Protein AF-A0AA42VK50-F1 (afdb_monomer_lite)

Foldseek 3Di:
DVVVVVVVVVVVVVVVVVVVVVVVVVVVVVVVVVVVLVVLVVQLVVLVVQLVPDDDPVSNVVSVVSNVVSVVVVPDPCPPVVVCVVVVVPDPPPDDDD

Radius of gyration: 26.11 Å; chains: 1; bounding box: 56×56×65 Å

Sequence (98 aa):
MLGLLVCEATDVENSASVRRERVGKAHLDLFNELQAEDRRVAEVFAAAHASLAARDLADQIAADDRLRAALAACAPTDTDHNREAVDGLCVEENDDAR

pLDDT: mean 81.11, std 17.67, range [44.22, 97.88]

Secondary structure (DSSP, 8-state):
-HHHHHHHHHHHHHHHHHHHHHHHHHHHHHHHHHHHHHHHHHHHHHHHHHHHH--SHHHHHHHHHHHHHHHHHTS-S-TTHHHHHHHTT---------

Structure (mmCIF, N/CA/C/O backbone):
data_AF-A0AA42VK50-F1
#
_entry.id   AF-A0AA42VK50-F1
#
loop_
_atom_site.group_PDB
_atom_site.id
_atom_site.type_symbol
_atom_site.label_atom_id
_atom_site.label_alt_id
_atom_site.label_comp_id
_atom_site.label_asym_id
_atom_site.label_entity_id
_atom_site.label_seq_id
_atom_site.pdbx_PDB_ins_code
_atom_site.Cartn_x
_atom_site.Cartn_y
_atom_site.Cartn_z
_atom_site.occupancy
_atom_site.B_iso_or_equiv
_atom_site.auth_seq_id
_atom_site.auth_comp_id
_atom_site.auth_asym_id
_atom_site.auth_atom_id
_atom_site.pdbx_PDB_model_num
ATOM 1 N N . MET A 1 1 ? 39.488 -8.128 -43.546 1.00 61.91 1 MET A N 1
ATOM 2 C CA . MET A 1 1 ? 38.068 -7.708 -43.557 1.00 61.91 1 MET A CA 1
ATOM 3 C C . MET A 1 1 ? 37.183 -8.509 -42.605 1.00 61.91 1 MET A C 1
ATOM 5 O O . MET A 1 1 ? 36.324 -7.894 -42.002 1.00 61.91 1 MET A O 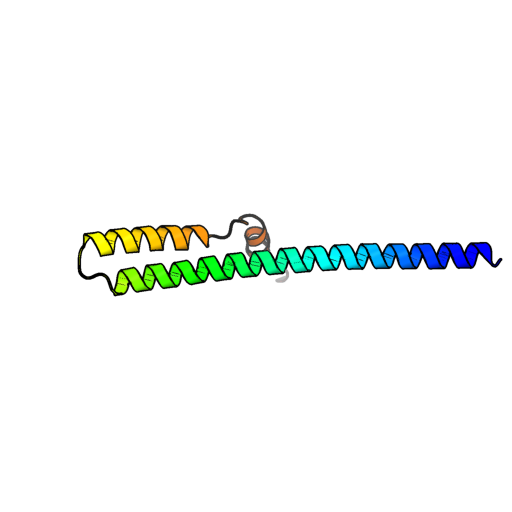1
ATOM 9 N N . LEU A 1 2 ? 37.388 -9.819 -42.401 1.00 66.19 2 LEU A N 1
ATOM 10 C CA . LEU A 1 2 ? 36.537 -10.619 -41.498 1.00 66.19 2 LEU A CA 1
ATOM 11 C C . LEU A 1 2 ? 36.611 -10.206 -40.010 1.00 66.19 2 LEU A C 1
ATOM 13 O O . LEU A 1 2 ? 35.602 -10.259 -39.324 1.00 66.19 2 LEU A O 1
ATOM 17 N N . GLY A 1 3 ? 37.769 -9.747 -39.518 1.00 63.41 3 GLY A N 1
ATOM 18 C CA . GLY A 1 3 ? 37.935 -9.360 -38.107 1.00 63.41 3 GLY A CA 1
ATOM 19 C C . GLY A 1 3 ? 37.167 -8.101 -37.681 1.00 63.41 3 GLY A C 1
ATOM 20 O O . GLY A 1 3 ? 36.667 -8.057 -36.568 1.00 63.41 3 GLY A O 1
ATOM 21 N N . LEU A 1 4 ? 37.015 -7.111 -38.568 1.00 67.75 4 LEU A N 1
ATOM 22 C CA . LEU A 1 4 ? 36.248 -5.889 -38.272 1.00 67.75 4 LEU A CA 1
ATOM 23 C C . LEU A 1 4 ? 34.744 -6.180 -38.178 1.00 67.75 4 LEU A C 1
ATOM 25 O O . LEU A 1 4 ? 34.084 -5.705 -37.263 1.00 67.75 4 LEU A O 1
ATOM 29 N N . LEU A 1 5 ? 34.237 -7.045 -39.061 1.00 63.78 5 LEU A N 1
ATOM 30 C CA . LEU A 1 5 ? 32.826 -7.433 -39.096 1.00 63.78 5 LEU A CA 1
ATOM 31 C C . LEU A 1 5 ? 32.398 -8.215 -37.837 1.00 63.78 5 LEU A C 1
ATOM 33 O O . LEU A 1 5 ? 31.262 -8.098 -37.388 1.00 63.78 5 LEU A O 1
ATOM 37 N N . VAL A 1 6 ? 33.311 -9.007 -37.258 1.00 66.38 6 VAL A N 1
ATOM 38 C CA . VAL A 1 6 ? 33.069 -9.745 -36.006 1.00 66.38 6 VAL A CA 1
ATOM 39 C C . VAL A 1 6 ? 33.068 -8.804 -34.800 1.00 66.38 6 VAL A C 1
ATOM 41 O O . VAL A 1 6 ? 32.182 -8.927 -33.960 1.00 66.38 6 VAL A O 1
ATOM 44 N N . CYS A 1 7 ? 33.996 -7.841 -34.733 1.00 65.62 7 CYS A N 1
ATOM 45 C CA . CYS A 1 7 ? 34.024 -6.851 -33.651 1.00 65.62 7 CYS A CA 1
ATOM 46 C C . CYS A 1 7 ? 32.746 -5.995 -33.624 1.00 65.62 7 CYS A C 1
ATOM 48 O O . CYS A 1 7 ? 32.126 -5.843 -32.572 1.00 65.62 7 CYS A O 1
ATOM 50 N N . GLU A 1 8 ? 32.307 -5.507 -34.788 1.00 67.25 8 GLU A N 1
ATOM 51 C CA . GLU A 1 8 ? 31.080 -4.710 -34.911 1.00 67.25 8 GLU A CA 1
ATOM 52 C C . GLU A 1 8 ? 29.833 -5.499 -34.478 1.00 67.25 8 GLU A C 1
ATOM 54 O O . GLU A 1 8 ? 28.979 -4.972 -33.763 1.00 67.25 8 GLU A O 1
ATOM 59 N N . ALA A 1 9 ? 29.742 -6.781 -34.848 1.00 66.06 9 ALA A N 1
ATOM 60 C CA . ALA A 1 9 ? 28.640 -7.645 -34.427 1.00 66.06 9 ALA A CA 1
ATOM 61 C C . ALA A 1 9 ? 28.604 -7.840 -32.899 1.00 66.06 9 ALA A C 1
ATOM 63 O O . ALA A 1 9 ? 27.535 -7.743 -32.291 1.00 66.06 9 ALA A O 1
ATOM 64 N N . THR A 1 10 ? 29.763 -8.046 -32.261 1.00 70.31 10 THR A N 1
ATOM 65 C CA . THR A 1 10 ? 29.851 -8.210 -30.801 1.00 70.31 10 THR A CA 1
ATOM 66 C C . THR A 1 10 ? 29.568 -6.921 -30.027 1.00 70.31 10 THR A C 1
ATOM 68 O O . THR A 1 10 ? 28.941 -6.975 -28.969 1.00 70.31 10 THR A O 1
ATOM 71 N N . ASP A 1 11 ? 29.952 -5.755 -30.553 1.00 73.00 11 ASP A N 1
ATOM 72 C CA . ASP A 1 11 ? 29.659 -4.461 -29.924 1.00 73.00 11 ASP A CA 1
ATOM 73 C C . ASP A 1 11 ? 28.157 -4.139 -29.965 1.00 73.00 11 ASP A C 1
ATOM 75 O O . ASP A 1 11 ? 27.578 -3.685 -28.972 1.00 73.00 11 ASP A O 1
ATOM 79 N N . VAL A 1 12 ? 27.487 -4.438 -31.085 1.00 75.62 12 VAL A N 1
ATOM 80 C CA . VAL A 1 12 ? 26.028 -4.294 -31.204 1.00 75.62 12 VAL A CA 1
ATOM 81 C C . VAL A 1 12 ? 25.307 -5.236 -30.240 1.00 75.62 12 VAL A C 1
ATOM 83 O O . VAL A 1 12 ? 24.377 -4.805 -29.551 1.00 75.62 12 VAL A O 1
ATOM 86 N N . GLU A 1 13 ? 25.739 -6.490 -30.135 1.00 73.25 13 GLU A N 1
ATOM 87 C CA . GLU A 1 13 ? 25.135 -7.469 -29.229 1.00 73.25 13 GLU A CA 1
ATOM 88 C C . GLU A 1 13 ? 25.332 -7.093 -27.749 1.00 73.25 13 GLU A C 1
ATOM 90 O O . GLU A 1 13 ? 24.368 -7.133 -26.977 1.00 73.25 13 GLU A O 1
ATOM 95 N N . ASN A 1 14 ? 26.517 -6.593 -27.379 1.00 76.81 14 ASN A N 1
ATOM 96 C CA . ASN A 1 14 ? 26.791 -6.019 -26.058 1.00 76.81 14 ASN A CA 1
ATOM 97 C C . ASN A 1 14 ? 25.931 -4.776 -25.775 1.00 76.81 14 ASN A C 1
ATOM 99 O O . ASN A 1 14 ? 25.369 -4.622 -24.693 1.00 76.81 14 ASN A O 1
ATOM 103 N N . SER A 1 15 ? 25.740 -3.890 -26.755 1.00 82.12 15 SER A N 1
ATOM 104 C CA . SER A 1 15 ? 24.849 -2.734 -26.583 1.00 82.12 15 SER A CA 1
ATOM 105 C C . SER A 1 15 ? 23.387 -3.157 -26.366 1.00 82.12 15 SER A C 1
ATOM 107 O O . SER A 1 15 ? 22.630 -2.506 -25.638 1.00 82.12 15 SER A O 1
ATOM 109 N N . ALA A 1 16 ? 22.967 -4.254 -27.002 1.00 88.50 16 ALA A N 1
ATOM 110 C CA . ALA A 1 16 ? 21.626 -4.803 -26.882 1.00 88.50 16 ALA A CA 1
ATOM 111 C C . ALA A 1 16 ? 21.425 -5.554 -25.560 1.00 88.50 16 ALA A C 1
ATOM 113 O O . ALA A 1 16 ? 20.329 -5.495 -24.999 1.00 88.50 16 ALA A O 1
ATOM 114 N N . SER A 1 17 ? 22.445 -6.245 -25.042 1.00 86.69 17 SER A N 1
ATOM 115 C CA . SER A 1 17 ? 22.391 -6.885 -23.722 1.00 86.69 17 SER A CA 1
ATOM 116 C C . SER A 1 17 ? 22.268 -5.842 -22.611 1.00 86.69 17 SER A C 1
ATOM 118 O O . SER A 1 17 ? 21.338 -5.930 -21.812 1.00 86.69 17 SER A O 1
ATOM 120 N N . VAL A 1 18 ? 23.076 -4.778 -22.646 1.00 89.75 18 VAL A N 1
ATOM 121 C CA . VAL A 1 18 ? 23.009 -3.678 -21.669 1.00 89.75 18 VAL A CA 1
ATOM 122 C C . VAL A 1 18 ? 21.654 -2.959 -21.716 1.00 89.75 18 VAL A C 1
ATOM 124 O O . VAL A 1 18 ? 21.078 -2.629 -20.679 1.00 89.75 18 VAL A O 1
ATOM 127 N N . ARG A 1 19 ? 21.091 -2.718 -22.911 1.00 89.44 19 ARG A N 1
ATOM 128 C CA . ARG A 1 19 ? 19.737 -2.144 -23.032 1.00 89.44 19 ARG A CA 1
ATOM 129 C C . ARG A 1 19 ? 18.674 -3.057 -22.425 1.00 89.44 19 ARG A C 1
ATOM 131 O O . ARG A 1 19 ? 17.811 -2.559 -21.708 1.00 89.44 19 ARG A O 1
ATOM 138 N N . ARG A 1 20 ? 18.742 -4.368 -22.684 1.00 92.44 20 ARG A N 1
ATOM 139 C CA . ARG A 1 20 ? 17.815 -5.352 -22.100 1.00 92.44 20 ARG A CA 1
ATOM 140 C C . ARG A 1 20 ? 17.923 -5.402 -20.581 1.00 92.44 20 ARG A C 1
ATOM 142 O O . ARG A 1 20 ? 16.892 -5.423 -19.922 1.00 92.44 20 ARG A O 1
ATOM 149 N N . GLU A 1 21 ? 19.133 -5.356 -20.036 1.00 93.31 21 GLU A N 1
ATOM 150 C CA . GLU A 1 21 ? 19.358 -5.311 -18.590 1.00 93.31 21 GLU A CA 1
ATOM 151 C C . GLU A 1 21 ? 18.737 -4.058 -17.960 1.00 93.31 21 GLU A C 1
ATOM 153 O O . GLU A 1 21 ? 17.989 -4.168 -16.991 1.00 93.31 21 GLU A O 1
ATOM 158 N N . ARG A 1 22 ? 18.958 -2.871 -18.547 1.00 91.38 22 ARG A N 1
ATOM 159 C CA . ARG A 1 22 ? 18.347 -1.625 -18.053 1.00 91.38 22 ARG A CA 1
ATOM 160 C C . ARG A 1 22 ? 16.825 -1.657 -18.100 1.00 91.38 22 ARG A C 1
ATOM 162 O O . ARG A 1 22 ? 16.190 -1.232 -17.142 1.00 91.38 22 ARG A O 1
ATOM 169 N N . VAL A 1 23 ? 16.247 -2.159 -19.191 1.00 94.19 23 VAL A N 1
ATOM 170 C CA . VAL A 1 23 ? 14.789 -2.314 -19.312 1.00 94.19 23 VAL A CA 1
ATOM 171 C C . VAL A 1 23 ? 14.271 -3.316 -18.283 1.00 94.19 23 VAL A C 1
ATOM 173 O O . VAL A 1 23 ? 13.268 -3.046 -17.634 1.00 94.19 23 VAL A O 1
ATOM 176 N N . GLY A 1 24 ? 14.972 -4.435 -18.084 1.00 93.88 24 GLY A N 1
ATOM 177 C CA . GLY A 1 24 ? 14.622 -5.431 -17.071 1.00 93.88 24 GLY A CA 1
ATOM 178 C C . GLY A 1 24 ? 14.639 -4.851 -15.659 1.00 93.88 24 GLY A C 1
ATOM 179 O O . GLY A 1 24 ? 13.695 -5.061 -14.902 1.00 93.88 24 GLY A O 1
ATOM 180 N N . LYS A 1 25 ? 15.665 -4.059 -15.329 1.00 92.88 25 LYS A N 1
ATOM 181 C CA . LYS A 1 25 ? 15.749 -3.350 -14.052 1.00 92.88 25 LYS A CA 1
ATOM 182 C C . LYS A 1 25 ? 14.615 -2.336 -13.893 1.00 92.88 25 LYS A C 1
ATOM 184 O O . LYS A 1 25 ? 13.901 -2.403 -12.904 1.00 92.88 25 LYS A O 1
ATOM 189 N N . ALA A 1 26 ? 14.405 -1.460 -14.876 1.00 92.50 26 ALA A N 1
ATOM 190 C CA . ALA A 1 26 ? 13.340 -0.457 -14.824 1.00 92.50 26 ALA A CA 1
ATOM 191 C C . ALA A 1 26 ? 11.949 -1.097 -14.676 1.00 92.50 26 ALA A C 1
ATOM 193 O O . ALA A 1 26 ? 11.114 -0.607 -13.924 1.00 92.50 26 ALA A O 1
ATOM 194 N N . HIS A 1 27 ? 11.712 -2.224 -15.353 1.00 94.44 27 HIS A N 1
ATOM 195 C CA . HIS A 1 27 ? 10.465 -2.972 -15.230 1.00 94.44 27 HIS A CA 1
ATOM 196 C C . HIS A 1 27 ? 10.291 -3.589 -13.835 1.00 94.44 27 HIS A C 1
ATOM 198 O O . HIS A 1 27 ? 9.191 -3.571 -13.289 1.00 94.44 27 HIS A O 1
ATOM 204 N N . LEU A 1 28 ? 11.364 -4.125 -13.246 1.00 94.94 28 LEU A N 1
ATOM 205 C CA . LEU A 1 28 ? 11.334 -4.649 -11.881 1.00 94.94 28 LEU A CA 1
ATOM 206 C C . LEU A 1 28 ? 11.093 -3.535 -10.854 1.00 94.94 28 LEU A C 1
ATOM 208 O O . LEU A 1 28 ? 10.288 -3.719 -9.946 1.00 94.94 28 LEU A O 1
ATOM 212 N N . ASP A 1 29 ? 11.754 -2.390 -11.020 1.00 92.44 29 ASP A N 1
ATOM 213 C CA . ASP A 1 29 ? 11.591 -1.219 -10.157 1.00 92.44 29 ASP A CA 1
ATOM 214 C C . ASP A 1 29 ? 10.135 -0.718 -10.201 1.00 92.44 29 ASP A C 1
ATOM 216 O O . ASP A 1 29 ? 9.500 -0.607 -9.152 1.00 92.44 29 ASP A O 1
ATOM 220 N N . LEU A 1 30 ? 9.560 -0.559 -11.401 1.00 92.31 30 LEU A N 1
ATOM 221 C CA . LEU A 1 30 ? 8.152 -0.185 -11.590 1.00 92.31 30 LEU A CA 1
ATOM 222 C C . LEU A 1 30 ? 7.190 -1.201 -10.955 1.00 92.31 30 LEU A C 1
ATOM 224 O O . LEU A 1 30 ? 6.199 -0.835 -10.329 1.00 92.31 30 LEU A O 1
ATOM 228 N N . PHE A 1 31 ? 7.465 -2.498 -11.108 1.00 94.56 31 PHE A N 1
ATOM 229 C CA . PHE A 1 31 ? 6.620 -3.543 -10.531 1.00 94.56 31 PHE A CA 1
ATOM 230 C C . PHE A 1 31 ? 6.661 -3.539 -8.997 1.00 94.56 31 PHE A C 1
ATOM 232 O O . PHE A 1 31 ? 5.635 -3.746 -8.346 1.00 94.56 31 PHE A O 1
ATOM 239 N N . ASN A 1 32 ? 7.832 -3.283 -8.414 1.00 93.00 32 ASN A N 1
ATOM 240 C CA . ASN A 1 32 ? 7.986 -3.143 -6.969 1.00 93.00 32 ASN A CA 1
ATOM 241 C C . ASN A 1 32 ? 7.250 -1.907 -6.441 1.00 93.00 32 ASN A C 1
ATOM 243 O O . ASN A 1 32 ? 6.611 -1.989 -5.391 1.00 93.00 32 ASN A O 1
ATOM 247 N N . GLU A 1 33 ? 7.308 -0.794 -7.170 1.00 91.00 33 GLU A N 1
ATOM 248 C CA . GLU A 1 33 ? 6.566 0.426 -6.851 1.00 91.00 33 GLU A CA 1
ATOM 249 C C . GLU A 1 33 ? 5.053 0.187 -6.905 1.00 91.00 33 GLU A C 1
ATOM 251 O O . GLU A 1 33 ? 4.352 0.468 -5.935 1.00 91.00 33 GLU A O 1
ATOM 256 N N . LEU A 1 34 ? 4.558 -0.458 -7.966 1.00 92.62 34 LEU A N 1
ATOM 257 C CA . LEU A 1 34 ? 3.144 -0.814 -8.084 1.00 92.62 34 LEU A CA 1
ATOM 258 C C . LEU A 1 34 ? 2.679 -1.727 -6.939 1.00 92.62 34 LEU A C 1
ATOM 260 O O . LEU A 1 34 ? 1.602 -1.519 -6.388 1.00 92.62 34 LEU A O 1
ATOM 264 N N . GLN A 1 35 ? 3.486 -2.717 -6.539 1.00 93.44 35 GLN A N 1
ATOM 265 C CA . GLN A 1 35 ? 3.169 -3.539 -5.365 1.00 93.44 35 GLN A CA 1
ATOM 266 C C . GLN A 1 35 ? 3.148 -2.735 -4.064 1.00 93.44 35 GLN A C 1
ATOM 268 O O . GLN A 1 35 ? 2.376 -3.054 -3.159 1.00 93.44 35 GLN A O 1
ATOM 273 N N . ALA A 1 36 ? 4.033 -1.749 -3.919 1.00 90.81 36 ALA A N 1
ATOM 274 C CA . ALA A 1 36 ? 4.052 -0.898 -2.739 1.00 90.81 36 ALA A CA 1
ATOM 275 C C . ALA A 1 36 ? 2.782 -0.041 -2.670 1.00 90.81 36 ALA A C 1
ATOM 277 O O . ALA A 1 36 ? 2.165 0.025 -1.608 1.00 90.81 36 ALA A O 1
ATOM 278 N N . GLU A 1 37 ? 2.359 0.533 -3.796 1.00 91.69 37 GLU A N 1
ATOM 279 C CA . GLU A 1 37 ? 1.108 1.285 -3.902 1.00 91.69 37 GLU A CA 1
ATOM 280 C C . GLU A 1 37 ? -0.121 0.411 -3.634 1.00 91.69 37 GLU A C 1
ATOM 282 O O . GLU A 1 37 ? -0.967 0.779 -2.821 1.00 91.69 37 GLU A O 1
ATOM 287 N N . ASP A 1 38 ? -0.188 -0.794 -4.204 1.00 93.69 38 ASP A N 1
ATOM 288 C CA . ASP A 1 38 ? -1.295 -1.726 -3.948 1.00 93.69 38 ASP A CA 1
ATOM 289 C C . ASP A 1 38 ? -1.418 -2.072 -2.452 1.00 93.69 38 ASP A C 1
ATOM 291 O O . ASP A 1 38 ? -2.508 -2.049 -1.877 1.00 93.69 38 ASP A O 1
ATOM 295 N N . ARG A 1 39 ? -0.286 -2.285 -1.764 1.00 94.00 39 ARG A N 1
ATOM 296 C CA . ARG A 1 39 ? -0.271 -2.495 -0.305 1.00 94.00 39 ARG A CA 1
ATOM 297 C C . ARG A 1 39 ? -0.743 -1.269 0.474 1.00 94.00 39 ARG A C 1
ATOM 299 O O . ARG A 1 39 ? -1.456 -1.436 1.462 1.00 94.00 39 ARG A O 1
ATOM 306 N N . ARG A 1 40 ? -0.350 -0.058 0.065 1.00 94.06 40 ARG A N 1
ATOM 307 C CA . ARG A 1 40 ? -0.787 1.193 0.710 1.00 94.06 40 ARG A CA 1
ATOM 308 C C . ARG A 1 40 ? -2.297 1.369 0.583 1.00 94.06 40 ARG A C 1
ATOM 310 O O . ARG A 1 40 ? -2.971 1.614 1.581 1.00 94.06 40 ARG A O 1
ATOM 317 N N . VAL A 1 41 ? -2.834 1.158 -0.616 1.00 94.12 41 VAL A N 1
ATOM 318 C CA . VAL A 1 41 ? -4.274 1.226 -0.885 1.00 94.12 41 VAL A CA 1
ATOM 319 C C . VAL A 1 41 ? -5.033 0.161 -0.089 1.00 94.12 41 VAL A C 1
ATOM 321 O O . VAL A 1 41 ? -6.036 0.476 0.555 1.00 94.12 41 VAL A O 1
ATOM 324 N N . ALA A 1 42 ? -4.543 -1.081 -0.063 1.00 96.62 42 ALA A N 1
ATOM 325 C CA . ALA A 1 42 ? -5.147 -2.155 0.723 1.00 96.62 42 ALA A CA 1
ATOM 326 C C . ALA A 1 42 ? -5.216 -1.813 2.222 1.00 96.62 42 ALA A C 1
ATOM 328 O O . ALA A 1 42 ? -6.232 -2.069 2.870 1.00 96.62 42 ALA A O 1
ATOM 329 N N . GLU A 1 43 ? -4.169 -1.191 2.766 1.00 96.94 43 GLU A N 1
ATOM 330 C CA . GLU A 1 43 ? -4.117 -0.763 4.164 1.00 96.94 43 GLU A CA 1
ATOM 331 C C . GLU A 1 43 ? -5.122 0.359 4.472 1.00 96.94 43 GLU A C 1
ATOM 333 O O . GLU A 1 43 ? -5.789 0.313 5.508 1.00 96.94 43 GLU A O 1
ATOM 338 N N . VAL A 1 44 ? -5.304 1.323 3.559 1.00 97.25 44 VAL A N 1
ATOM 339 C CA . VAL A 1 44 ? -6.346 2.361 3.682 1.00 97.25 44 VAL A CA 1
ATOM 340 C C . VAL A 1 44 ? -7.731 1.722 3.764 1.00 97.25 44 VAL A C 1
ATOM 342 O O . VAL A 1 44 ? -8.502 2.043 4.670 1.00 97.25 44 VAL A O 1
ATOM 345 N N . PHE A 1 45 ? -8.048 0.787 2.864 1.00 97.69 45 PHE A N 1
ATOM 346 C CA . PHE A 1 45 ? -9.338 0.095 2.888 1.00 97.69 45 PHE A CA 1
ATOM 347 C C . PHE A 1 45 ? -9.526 -0.743 4.154 1.00 97.69 45 PHE A C 1
ATOM 349 O O . PHE A 1 45 ? -10.611 -0.725 4.737 1.00 97.69 45 PHE A O 1
ATOM 356 N N . ALA A 1 46 ? -8.485 -1.441 4.609 1.00 97.81 46 ALA A N 1
ATOM 357 C CA . ALA A 1 46 ? -8.538 -2.225 5.838 1.00 97.81 46 ALA A CA 1
ATOM 358 C C . ALA A 1 46 ? -8.799 -1.339 7.067 1.00 97.81 46 ALA A C 1
ATOM 360 O O . ALA A 1 46 ? -9.659 -1.666 7.887 1.00 97.81 46 ALA A O 1
ATOM 361 N N . ALA A 1 47 ? -8.106 -0.202 7.178 1.00 97.50 47 ALA A N 1
ATOM 362 C CA . ALA A 1 47 ? -8.291 0.746 8.272 1.00 97.50 47 ALA A CA 1
ATOM 363 C C . ALA A 1 47 ? -9.672 1.423 8.228 1.00 97.50 47 ALA A C 1
ATOM 365 O O . ALA A 1 47 ? -10.342 1.522 9.254 1.00 97.50 47 ALA A O 1
ATOM 366 N N . ALA A 1 48 ? -10.143 1.810 7.039 1.00 97.69 48 ALA A N 1
ATOM 367 C CA . ALA A 1 48 ? -11.480 2.370 6.857 1.00 97.69 48 ALA A CA 1
ATOM 368 C C . ALA A 1 48 ? -12.575 1.361 7.228 1.00 97.69 48 ALA A C 1
ATOM 370 O O . ALA A 1 48 ? -13.529 1.701 7.925 1.00 97.69 48 ALA A O 1
ATOM 371 N N . HIS A 1 49 ? -12.424 0.101 6.816 1.00 97.88 49 HIS A N 1
ATOM 372 C CA . HIS A 1 49 ? -13.359 -0.951 7.195 1.00 97.88 49 HIS A CA 1
ATOM 373 C C . HIS A 1 49 ? -13.346 -1.202 8.709 1.00 97.88 49 HIS A C 1
ATOM 375 O O . HIS A 1 49 ? -14.40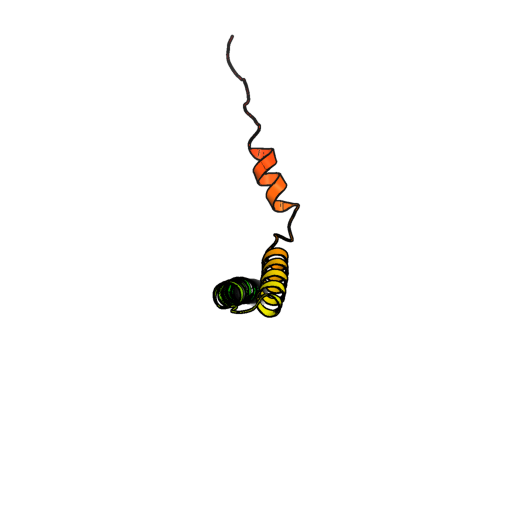4 -1.381 9.305 1.00 97.88 49 HIS A O 1
ATOM 381 N N . ALA A 1 50 ? -12.170 -1.198 9.345 1.00 97.31 50 ALA A N 1
ATOM 382 C CA . ALA A 1 50 ? -12.061 -1.329 10.797 1.00 97.31 50 ALA A CA 1
ATOM 383 C C . ALA A 1 50 ? -12.774 -0.182 11.529 1.00 97.31 50 ALA A C 1
ATOM 385 O O . ALA A 1 50 ? -13.496 -0.444 12.485 1.00 97.31 50 ALA A O 1
ATOM 386 N N . SER A 1 51 ? -12.639 1.051 11.033 1.00 96.19 51 SER A N 1
ATOM 387 C CA . SER A 1 51 ? -13.348 2.226 11.555 1.00 96.19 51 SER A CA 1
ATOM 388 C C . SER A 1 51 ? -14.867 2.058 11.425 1.00 96.19 51 SER A C 1
ATOM 390 O O . SER A 1 51 ? -15.592 2.201 12.399 1.00 96.19 51 SER A O 1
ATOM 392 N N . LEU A 1 52 ? -15.371 1.622 10.267 1.00 96.25 52 LEU A N 1
ATOM 393 C CA . LEU A 1 52 ? -16.809 1.374 10.080 1.00 96.25 52 LEU A CA 1
ATOM 394 C C . LEU A 1 52 ? -17.359 0.220 10.936 1.00 96.25 52 LEU A C 1
ATOM 396 O O . LEU A 1 52 ? -18.549 0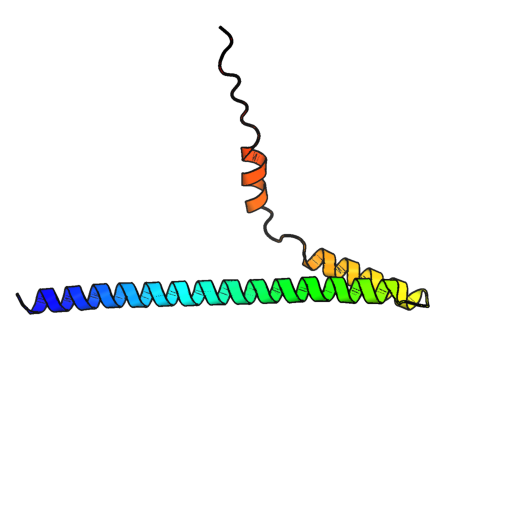.198 11.249 1.00 96.25 52 LEU A O 1
ATOM 400 N N . ALA A 1 53 ? -16.519 -0.760 11.269 1.00 97.19 53 ALA A N 1
ATOM 401 C CA . ALA A 1 53 ? -16.903 -1.944 12.032 1.00 97.19 53 ALA A CA 1
ATOM 402 C C . ALA A 1 53 ? -16.719 -1.789 13.551 1.00 97.19 53 ALA A C 1
ATOM 404 O O . ALA A 1 53 ?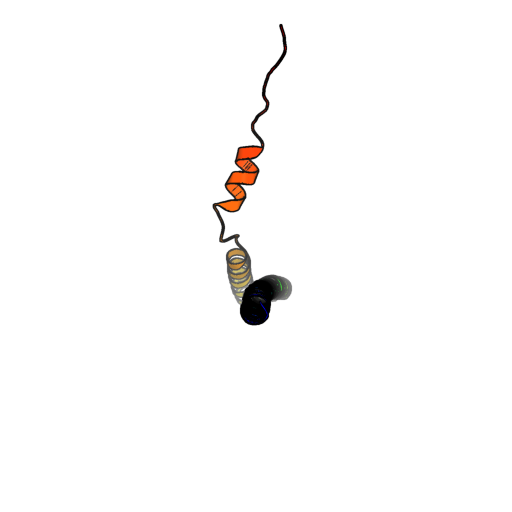 -17.175 -2.660 14.302 1.00 97.19 53 ALA A O 1
ATOM 405 N N . ALA A 1 54 ? -16.051 -0.728 14.011 1.00 96.62 54 ALA A N 1
ATOM 406 C CA . ALA A 1 54 ? -15.766 -0.521 15.421 1.00 96.62 54 ALA A CA 1
ATOM 407 C C . ALA A 1 54 ? -17.062 -0.339 16.224 1.00 96.62 54 ALA A C 1
ATOM 409 O O . ALA A 1 54 ? -18.017 0.320 15.807 1.00 96.62 54 ALA A O 1
ATOM 410 N N . ARG A 1 55 ? -17.112 -0.986 17.391 1.00 95.44 55 ARG A N 1
ATOM 411 C CA . ARG A 1 55 ? -18.302 -1.006 18.262 1.00 95.44 55 ARG A CA 1
ATOM 412 C C . ARG A 1 55 ? -18.107 -0.212 19.545 1.00 95.44 55 ARG A C 1
ATOM 414 O O . ARG A 1 55 ? -19.093 0.103 20.209 1.00 95.44 55 ARG A O 1
ATOM 421 N N . ASP A 1 56 ? -16.864 0.105 19.884 1.00 97.19 56 ASP A N 1
ATOM 422 C CA . ASP A 1 56 ? -16.504 0.962 21.001 1.00 97.19 56 ASP A CA 1
ATOM 423 C C . ASP A 1 56 ? -15.588 2.104 20.554 1.00 97.19 56 ASP A C 1
ATOM 425 O O . ASP A 1 56 ? -15.000 2.097 19.472 1.00 97.19 56 ASP A O 1
ATOM 429 N N . LEU A 1 57 ? -15.514 3.122 21.408 1.00 95.38 57 LEU A N 1
ATOM 430 C CA . LEU A 1 57 ? -14.796 4.352 21.112 1.00 95.38 57 LEU A CA 1
ATOM 431 C C . LEU A 1 57 ? -13.274 4.154 21.062 1.00 95.38 57 LEU A C 1
ATOM 433 O O . LEU A 1 57 ? -12.604 4.882 20.338 1.00 95.38 57 LEU A O 1
ATOM 437 N N . ALA A 1 58 ? -12.720 3.205 21.819 1.00 96.62 58 ALA A N 1
ATOM 438 C CA . ALA A 1 58 ? -11.278 2.975 21.822 1.00 96.62 58 ALA A CA 1
ATOM 439 C C . ALA A 1 58 ? -10.838 2.334 20.499 1.00 96.62 58 ALA A C 1
ATOM 441 O O . ALA A 1 58 ? -9.891 2.814 19.874 1.00 96.62 58 ALA A O 1
ATOM 442 N N . ASP A 1 59 ? -11.582 1.329 20.039 1.00 94.88 59 ASP A N 1
ATOM 443 C CA . ASP A 1 59 ? -11.384 0.686 18.742 1.00 94.88 59 ASP A CA 1
ATOM 444 C C . ASP A 1 59 ? -11.595 1.674 17.586 1.00 94.88 59 ASP A C 1
ATOM 446 O O . ASP A 1 59 ? -10.807 1.690 16.639 1.00 94.88 59 ASP A O 1
ATOM 450 N N . GLN A 1 60 ? -12.598 2.555 17.692 1.00 97.25 60 GLN A N 1
ATOM 451 C CA . GLN A 1 60 ? -12.839 3.619 16.713 1.00 97.25 60 GLN A CA 1
ATOM 452 C C . GLN A 1 60 ? -11.634 4.562 16.595 1.00 97.25 60 GLN A C 1
ATOM 454 O O . GLN A 1 60 ? -11.154 4.815 15.493 1.00 97.25 60 GLN A O 1
ATOM 459 N N . ILE A 1 61 ? -11.112 5.056 17.724 1.00 97.88 61 ILE A N 1
ATOM 460 C CA . ILE A 1 61 ? -9.954 5.964 17.743 1.00 97.88 61 ILE A CA 1
ATOM 461 C C . ILE A 1 61 ? -8.722 5.275 17.145 1.00 97.88 61 ILE A C 1
ATOM 463 O O . ILE A 1 61 ? -8.030 5.864 16.317 1.00 97.88 61 ILE A O 1
ATOM 467 N N . ALA A 1 62 ? -8.471 4.016 17.513 1.00 97.44 62 ALA A N 1
ATOM 468 C CA . ALA A 1 62 ? -7.335 3.263 16.991 1.00 97.44 62 ALA A CA 1
ATOM 469 C C . ALA A 1 62 ? -7.438 3.039 15.472 1.00 97.44 62 ALA A C 1
ATOM 471 O O . ALA A 1 62 ? -6.443 3.166 14.752 1.00 97.44 62 ALA A O 1
ATOM 472 N N . ALA A 1 63 ? -8.637 2.728 14.971 1.00 97.56 63 ALA A N 1
ATOM 473 C CA . ALA A 1 63 ? -8.887 2.560 13.545 1.00 97.56 63 ALA A CA 1
ATOM 474 C C . ALA A 1 63 ? -8.758 3.880 12.770 1.00 97.56 63 ALA A C 1
ATOM 476 O O . ALA A 1 63 ? -8.167 3.893 11.690 1.00 97.56 63 ALA A O 1
ATOM 477 N N . ASP A 1 64 ? -9.239 4.991 13.329 1.00 97.25 64 ASP A N 1
ATOM 478 C CA . ASP A 1 64 ? -9.151 6.314 12.707 1.00 97.25 64 ASP A CA 1
ATOM 479 C C . ASP A 1 64 ? -7.706 6.837 12.664 1.00 97.25 64 ASP A C 1
ATOM 481 O O . ASP A 1 64 ? -7.280 7.409 11.656 1.00 97.25 64 ASP A O 1
ATOM 485 N N . ASP A 1 65 ? -6.911 6.596 13.709 1.00 97.88 65 ASP A N 1
ATOM 486 C CA . ASP A 1 65 ? -5.482 6.923 13.712 1.00 97.88 65 ASP A CA 1
ATOM 487 C C . ASP A 1 65 ? -4.712 6.085 12.690 1.00 97.88 65 ASP A C 1
ATOM 489 O O . ASP A 1 65 ? -3.889 6.616 11.935 1.00 97.88 65 ASP A O 1
ATOM 493 N N . ARG A 1 66 ? -5.032 4.789 12.600 1.00 97.25 66 ARG A N 1
ATOM 494 C CA . ARG A 1 66 ? -4.487 3.899 11.570 1.00 97.25 66 ARG A CA 1
ATOM 495 C C . ARG A 1 66 ? -4.867 4.370 10.166 1.00 97.25 66 ARG A C 1
ATOM 497 O O . ARG A 1 66 ? -4.009 4.404 9.287 1.00 97.25 66 ARG A O 1
ATOM 504 N N . LEU A 1 67 ? -6.115 4.788 9.960 1.00 97.56 67 LEU A N 1
ATOM 505 C CA . LEU A 1 67 ? -6.590 5.317 8.683 1.00 97.56 67 LEU A CA 1
ATOM 506 C C . LEU A 1 67 ? -5.859 6.609 8.309 1.00 97.56 67 LEU A C 1
ATOM 508 O O . LEU A 1 67 ? -5.409 6.757 7.174 1.00 97.56 67 LEU A O 1
ATOM 512 N N . ARG A 1 68 ? -5.676 7.527 9.265 1.00 96.44 68 ARG A N 1
ATOM 513 C CA . ARG A 1 68 ? -4.919 8.767 9.046 1.00 96.44 68 ARG A CA 1
ATOM 514 C C . ARG A 1 68 ? -3.468 8.477 8.658 1.00 96.44 68 ARG A C 1
ATOM 516 O O . ARG A 1 68 ? -2.956 9.109 7.736 1.00 96.44 68 ARG A O 1
ATOM 523 N N . ALA A 1 69 ? -2.822 7.518 9.319 1.00 95.94 69 ALA A N 1
ATOM 524 C CA . ALA A 1 69 ? -1.463 7.102 8.983 1.00 95.94 69 ALA A CA 1
ATOM 525 C C . ALA A 1 69 ? -1.378 6.467 7.583 1.00 95.94 69 ALA A C 1
ATOM 527 O O . ALA A 1 69 ? -0.477 6.803 6.815 1.00 95.94 69 ALA A O 1
ATOM 528 N N . ALA A 1 70 ? -2.335 5.607 7.224 1.00 95.50 70 ALA A N 1
ATOM 529 C CA . ALA A 1 70 ? -2.397 4.978 5.906 1.00 95.50 70 ALA A CA 1
ATOM 530 C C . ALA A 1 70 ? -2.594 6.012 4.782 1.00 95.50 70 ALA A C 1
ATOM 532 O O . ALA A 1 70 ? -1.906 5.962 3.764 1.00 95.50 70 ALA A O 1
ATOM 533 N N . LEU A 1 71 ? -3.467 7.003 4.992 1.00 94.44 71 LEU A N 1
ATOM 534 C CA . LEU A 1 71 ? -3.669 8.108 4.050 1.00 94.44 71 LEU A CA 1
ATOM 535 C C . LEU A 1 71 ? -2.421 8.988 3.917 1.00 94.44 71 LEU A C 1
ATOM 537 O O . LEU A 1 71 ? -2.058 9.367 2.807 1.00 94.44 71 LEU A O 1
ATOM 541 N N . ALA A 1 72 ? -1.731 9.279 5.024 1.00 92.62 72 ALA A N 1
ATOM 542 C CA . ALA A 1 72 ? -0.478 10.030 4.989 1.00 92.62 72 ALA A CA 1
ATOM 543 C C . ALA A 1 72 ? 0.626 9.282 4.221 1.00 92.62 72 ALA A C 1
ATOM 545 O O . ALA A 1 72 ? 1.407 9.908 3.511 1.00 92.62 72 ALA A O 1
ATOM 546 N N . ALA A 1 73 ? 0.665 7.949 4.310 1.00 89.56 73 ALA A N 1
ATOM 547 C CA . ALA A 1 73 ? 1.595 7.122 3.542 1.00 89.56 73 ALA A CA 1
ATOM 548 C C . ALA A 1 73 ? 1.298 7.103 2.029 1.00 89.56 73 ALA A C 1
ATOM 550 O O . ALA A 1 73 ? 2.184 6.751 1.255 1.00 89.56 73 ALA A O 1
ATOM 551 N N . CYS A 1 74 ? 0.086 7.490 1.616 1.00 87.31 74 CYS A N 1
ATOM 552 C CA . CYS A 1 74 ? -0.297 7.660 0.211 1.00 87.31 74 CYS A CA 1
ATOM 553 C C . CYS A 1 74 ? -0.018 9.077 -0.321 1.00 87.31 74 CYS A C 1
ATOM 555 O O . CYS A 1 74 ? -0.299 9.357 -1.485 1.00 87.31 74 CYS A O 1
ATOM 557 N N . ALA A 1 75 ? 0.477 9.999 0.514 1.00 81.31 75 ALA A N 1
ATOM 558 C CA . ALA A 1 75 ? 0.801 11.340 0.050 1.00 81.31 75 ALA A CA 1
ATOM 559 C C . ALA A 1 75 ? 1.917 11.270 -1.011 1.00 81.31 75 ALA A C 1
ATOM 561 O O . ALA A 1 75 ? 2.907 10.561 -0.798 1.00 81.31 75 ALA A O 1
ATOM 562 N N . PRO A 1 76 ? 1.788 11.998 -2.136 1.00 68.50 76 PRO A N 1
ATOM 563 C CA . PRO A 1 76 ? 2.825 12.019 -3.155 1.00 68.50 76 PRO A CA 1
ATOM 564 C C . PRO A 1 76 ? 4.123 12.544 -2.537 1.00 68.50 76 PRO A C 1
ATOM 566 O O . PRO A 1 76 ? 4.171 13.655 -2.012 1.00 68.50 76 PRO A O 1
ATOM 569 N N . THR A 1 77 ? 5.180 11.736 -2.592 1.00 65.94 77 THR A N 1
ATOM 570 C CA . THR A 1 77 ? 6.526 12.123 -2.138 1.00 65.94 77 THR A CA 1
ATOM 571 C C . THR A 1 77 ? 7.219 13.079 -3.105 1.00 65.94 77 THR A C 1
ATOM 573 O O . THR A 1 77 ? 8.243 13.657 -2.755 1.00 65.94 77 THR A O 1
ATOM 576 N N . ASP A 1 78 ? 6.655 13.254 -4.300 1.00 56.97 78 ASP A N 1
ATOM 577 C CA . ASP A 1 78 ? 7.210 14.068 -5.373 1.00 56.97 78 ASP A CA 1
ATOM 578 C C . ASP A 1 78 ? 6.483 15.419 -5.443 1.00 56.97 78 ASP A C 1
ATOM 580 O O . ASP A 1 78 ? 5.506 15.619 -6.169 1.00 56.97 78 ASP A O 1
ATOM 584 N N . THR A 1 79 ? 6.946 16.367 -4.630 1.00 52.47 79 THR A N 1
ATOM 585 C CA . THR A 1 79 ? 6.509 17.771 -4.686 1.00 52.47 79 THR A CA 1
ATOM 586 C C . THR A 1 79 ? 6.994 18.508 -5.939 1.00 52.47 79 THR A C 1
ATOM 588 O O . THR A 1 79 ? 6.447 19.566 -6.245 1.00 52.47 79 THR A O 1
ATOM 591 N N . ASP A 1 80 ? 7.964 17.966 -6.685 1.00 54.53 80 ASP A N 1
ATOM 592 C CA . ASP A 1 80 ? 8.584 18.671 -7.816 1.00 54.53 80 ASP A CA 1
ATOM 593 C C . ASP A 1 80 ? 7.901 18.390 -9.170 1.00 54.53 80 ASP A C 1
ATOM 595 O O . ASP A 1 80 ? 7.631 19.333 -9.914 1.00 54.53 80 ASP A O 1
ATOM 599 N N . HIS A 1 81 ? 7.498 17.148 -9.475 1.00 52.66 81 HIS A N 1
ATOM 600 C CA . HIS A 1 81 ? 6.850 16.829 -10.764 1.00 52.66 81 HIS A CA 1
ATOM 601 C C . HIS A 1 81 ? 5.438 17.416 -10.925 1.00 52.66 81 HIS A C 1
ATOM 603 O O . HIS A 1 81 ? 4.999 17.685 -12.042 1.00 52.66 81 HIS A O 1
ATOM 609 N N . ASN A 1 82 ? 4.714 17.647 -9.825 1.00 51.03 82 ASN A N 1
ATOM 610 C CA . ASN A 1 82 ? 3.388 18.271 -9.892 1.00 51.03 82 ASN A CA 1
ATOM 611 C C . ASN A 1 82 ? 3.455 1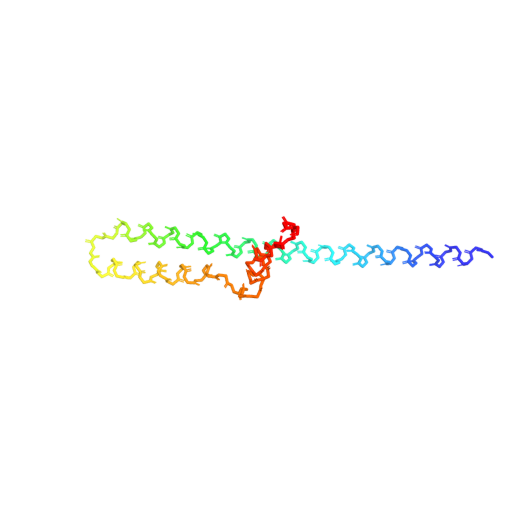9.787 -10.100 1.00 51.03 82 ASN A C 1
ATOM 613 O O . ASN A 1 82 ? 2.472 20.378 -10.532 1.00 51.03 82 ASN A O 1
ATOM 617 N N . ARG A 1 83 ? 4.587 20.439 -9.812 1.00 49.97 83 ARG A N 1
ATOM 618 C CA . ARG A 1 83 ? 4.698 21.889 -9.980 1.00 49.97 83 ARG A CA 1
ATOM 619 C C . ARG A 1 83 ? 4.846 22.282 -11.449 1.00 49.97 83 ARG A C 1
ATOM 621 O O . ARG A 1 83 ? 4.230 23.250 -11.873 1.00 49.97 83 ARG A O 1
ATOM 628 N N . GLU A 1 84 ? 5.568 21.493 -12.241 1.00 50.62 84 GLU A N 1
ATOM 629 C CA . GLU A 1 84 ? 5.778 21.766 -13.670 1.00 50.62 84 GLU A CA 1
ATOM 630 C C . GLU A 1 84 ? 4.479 21.638 -14.492 1.00 50.62 84 GLU A C 1
ATOM 632 O O . GLU A 1 84 ? 4.219 22.453 -15.375 1.00 50.62 84 GLU A O 1
ATOM 637 N N . ALA A 1 85 ? 3.600 20.691 -14.141 1.00 55.72 85 ALA A N 1
ATOM 638 C CA . ALA A 1 85 ? 2.287 20.547 -14.777 1.00 55.72 85 ALA A CA 1
ATOM 639 C C . ALA A 1 85 ? 1.290 21.666 -14.403 1.00 55.72 85 ALA A C 1
ATOM 641 O O . ALA A 1 85 ? 0.370 21.947 -15.171 1.00 55.72 85 ALA A O 1
ATOM 642 N N . VAL A 1 86 ? 1.455 22.297 -13.235 1.00 54.12 86 VAL A N 1
ATOM 643 C CA . VAL A 1 86 ? 0.547 23.339 -12.723 1.00 54.12 86 VAL A CA 1
ATOM 644 C C . VAL A 1 86 ? 1.030 24.743 -13.113 1.00 54.12 86 VAL A C 1
ATOM 646 O O . VAL A 1 86 ? 0.212 25.572 -13.504 1.00 54.12 86 VAL A O 1
ATOM 649 N N . ASP A 1 87 ? 2.343 24.996 -13.103 1.00 55.03 87 ASP A N 1
ATOM 650 C CA . ASP A 1 87 ? 2.937 26.267 -13.550 1.00 55.03 87 ASP A CA 1
ATOM 651 C C . ASP A 1 87 ? 2.898 26.414 -15.091 1.00 55.03 87 ASP A C 1
ATOM 653 O O . ASP A 1 87 ? 2.851 27.531 -15.607 1.00 55.03 87 ASP A O 1
ATOM 657 N N . GLY A 1 88 ? 2.837 25.304 -15.841 1.00 52.44 88 GLY A N 1
ATOM 658 C CA . GLY A 1 88 ? 2.679 25.300 -17.302 1.00 52.44 88 GLY A CA 1
ATOM 659 C C . GLY A 1 88 ? 1.274 25.658 -17.814 1.00 52.44 88 GLY A C 1
ATOM 660 O O . GLY A 1 88 ? 1.095 25.816 -19.020 1.00 52.44 88 GLY A O 1
ATOM 661 N N . LEU A 1 89 ? 0.278 25.800 -16.928 1.00 55.44 89 LEU A N 1
ATOM 662 C CA . LEU A 1 89 ? -1.112 26.102 -17.302 1.00 55.44 89 LEU A CA 1
ATOM 663 C C . LEU A 1 89 ? -1.437 27.611 -17.353 1.00 55.44 89 LEU A C 1
ATOM 665 O O . LEU A 1 89 ? -2.566 27.976 -17.668 1.00 55.44 89 LEU A O 1
ATOM 669 N N . CYS A 1 90 ? -0.471 28.487 -17.049 1.00 54.59 90 CYS A N 1
ATOM 670 C CA . CYS A 1 90 ? -0.665 29.940 -16.939 1.00 54.59 90 CYS A CA 1
ATOM 671 C C . CYS A 1 90 ? 0.094 30.747 -18.009 1.00 54.59 90 CYS A C 1
ATOM 673 O O . CYS A 1 90 ? 0.668 31.792 -17.703 1.00 54.59 90 CYS A O 1
ATOM 675 N N . VAL A 1 91 ? 0.087 30.298 -19.265 1.00 55.47 91 VAL A N 1
ATOM 676 C CA . VAL A 1 91 ? 0.464 31.150 -20.404 1.00 55.47 91 VAL A CA 1
ATOM 677 C C . VAL A 1 91 ? -0.768 31.338 -21.283 1.00 55.47 91 VAL A C 1
ATOM 679 O O . VAL A 1 91 ? -0.932 30.685 -22.308 1.00 55.47 91 VAL A O 1
ATOM 682 N N . GLU A 1 92 ? -1.661 32.233 -20.861 1.00 55.75 92 GLU A N 1
ATOM 683 C CA . GLU A 1 92 ? -2.498 32.939 -21.829 1.00 55.75 92 GLU A CA 1
ATOM 684 C C . GLU A 1 92 ? -1.640 34.080 -22.384 1.00 55.75 92 GLU A C 1
ATOM 686 O O . GLU A 1 92 ? -1.563 35.171 -21.812 1.00 55.75 92 GLU A O 1
ATOM 691 N N . GLU A 1 93 ? -0.917 33.792 -23.469 1.00 51.31 93 GLU A N 1
ATOM 692 C CA . GLU A 1 93 ? -0.417 34.821 -24.376 1.00 51.31 93 GLU A CA 1
ATOM 693 C C . GLU A 1 93 ? -1.637 35.603 -24.879 1.00 51.31 93 GLU A C 1
ATOM 695 O O . GLU A 1 93 ? -2.356 35.164 -25.774 1.00 51.31 93 GLU A O 1
ATOM 700 N N . ASN A 1 94 ? -1.898 36.765 -24.276 1.00 51.47 94 ASN A N 1
ATOM 701 C CA . ASN A 1 94 ? -2.689 37.806 -24.924 1.00 51.47 94 ASN A CA 1
ATOM 702 C C . ASN A 1 94 ? -1.840 38.392 -26.057 1.00 51.47 94 ASN A C 1
ATOM 704 O O . ASN A 1 94 ? -1.298 39.490 -25.927 1.00 51.47 94 ASN A O 1
ATOM 708 N N . ASP A 1 95 ? -1.722 37.640 -27.145 1.00 59.62 95 ASP A N 1
ATOM 709 C CA . ASP A 1 95 ? -1.420 38.19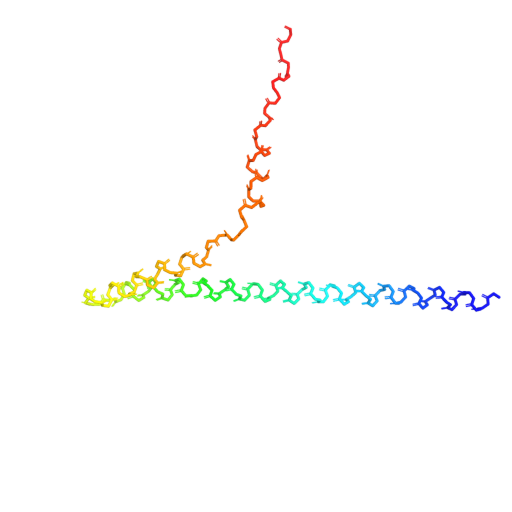8 -28.452 1.00 59.62 95 ASP A CA 1
ATOM 710 C C . ASP A 1 95 ? -2.740 38.418 -29.206 1.00 59.62 95 ASP A C 1
ATOM 712 O O . ASP A 1 95 ? -3.627 37.567 -29.237 1.00 59.62 95 ASP A O 1
ATOM 716 N N . ASP A 1 96 ? -2.827 39.607 -29.802 1.00 55.06 96 ASP A N 1
ATOM 717 C CA . ASP A 1 96 ? -3.846 40.113 -30.727 1.00 55.06 96 ASP A CA 1
ATOM 718 C C . ASP A 1 96 ? -5.105 40.802 -30.165 1.00 55.06 96 ASP A C 1
ATOM 720 O O . ASP A 1 96 ? -6.219 40.280 -30.186 1.00 55.06 96 ASP A O 1
ATOM 724 N N . ALA A 1 97 ? -4.962 42.109 -29.907 1.00 48.69 97 ALA A N 1
ATOM 725 C CA . ALA A 1 97 ? -5.898 43.092 -30.467 1.00 48.69 97 ALA A CA 1
ATOM 726 C C . ALA A 1 97 ? -5.241 44.472 -30.706 1.00 48.69 97 ALA A C 1
ATOM 728 O O . ALA A 1 97 ? -5.458 45.404 -29.942 1.00 48.69 97 ALA A O 1
ATOM 729 N N . ARG A 1 98 ? -4.512 44.555 -31.829 1.00 44.22 98 ARG A N 1
ATOM 730 C CA . ARG A 1 98 ? -4.405 45.680 -32.788 1.00 44.22 98 ARG A CA 1
ATOM 731 C C . ARG A 1 98 ? -3.854 47.050 -32.364 1.00 44.22 98 ARG A C 1
ATOM 733 O O . ARG A 1 98 ? -4.491 47.753 -31.555 1.00 44.22 98 ARG A O 1
#